Protein AF-A0A1M6SH51-F1 (afdb_monomer)

Solvent-accessible surface area (backbone atoms only — not comparable to full-atom values): 7808 Å² total; per-residue (Å²): 132,82,84,46,77,46,80,52,53,21,35,28,40,62,38,55,50,79,50,97,83,62,46,40,72,44,98,86,73,48,65,26,77,36,23,31,33,28,44,33,59,55,65,58,18,54,52,50,40,51,50,49,18,58,77,46,76,61,78,48,72,59,37,78,40,97,78,44,19,26,28,66,70,38,76,75,53,75,59,75,33,60,89,55,60,70,74,52,58,78,38,72,43,73,33,34,35,40,78,50,80,43,81,56,99,58,29,33,27,22,52,42,50,44,67,73,61,32,54,48,31,41,65,21,60,41,66,50,71,48,100,63,70,49,34,34,39,38,19,23,70,118

Radius of gyration: 15.28 Å; Cα contacts (8 Å, |Δi|>4): 293; chains: 1; bounding box: 41×25×43 Å

Structure (mmCIF, N/CA/C/O backbone):
data_AF-A0A1M6SH51-F1
#
_entry.id   AF-A0A1M6SH51-F1
#
loop_
_atom_site.group_PDB
_atom_site.id
_atom_site.type_symbol
_atom_site.label_atom_id
_atom_site.label_alt_id
_atom_site.label_comp_id
_atom_site.label_asym_id
_atom_site.label_entity_id
_atom_site.label_seq_id
_atom_site.pdbx_PDB_ins_code
_atom_site.Cartn_x
_atom_site.Cartn_y
_atom_site.Cartn_z
_atom_site.occupancy
_atom_site.B_iso_or_equiv
_atom_site.auth_seq_id
_atom_site.auth_comp_id
_atom_site.auth_asym_id
_atom_site.auth_atom_id
_atom_site.pdbx_PDB_model_num
ATOM 1 N N . MET A 1 1 ? -23.820 0.453 9.717 1.00 60.31 1 MET A N 1
ATOM 2 C CA . MET A 1 1 ? -23.635 1.404 8.597 1.00 60.31 1 MET A CA 1
ATOM 3 C C . MET A 1 1 ? -23.585 0.596 7.313 1.00 60.31 1 MET A C 1
ATOM 5 O O . MET A 1 1 ? -22.972 -0.464 7.331 1.00 60.31 1 MET A O 1
ATOM 9 N N . SER A 1 2 ? -24.253 1.031 6.244 1.00 73.56 2 SER A N 1
ATOM 10 C CA . SER A 1 2 ? -24.099 0.402 4.926 1.00 73.56 2 SER A CA 1
ATOM 11 C C . SER A 1 2 ? -22.668 0.605 4.419 1.00 73.56 2 SER A C 1
ATOM 13 O O . SER A 1 2 ? -22.085 1.669 4.643 1.00 73.56 2 SER A O 1
ATOM 15 N N . LYS A 1 3 ? -22.111 -0.405 3.744 1.00 86.25 3 LYS A N 1
ATOM 16 C CA . LYS A 1 3 ? -20.791 -0.320 3.110 1.00 86.25 3 LYS A CA 1
ATOM 17 C C . LYS A 1 3 ? -20.867 0.673 1.948 1.00 86.25 3 LYS A C 1
ATOM 19 O O . LYS A 1 3 ? -21.571 0.424 0.973 1.00 86.25 3 LYS A O 1
ATOM 24 N N . GLY A 1 4 ? -20.197 1.812 2.093 1.00 92.94 4 GLY A N 1
ATOM 25 C CA . GLY A 1 4 ? -20.059 2.844 1.065 1.00 92.94 4 GLY A CA 1
ATOM 26 C C . GLY A 1 4 ? -18.625 2.898 0.549 1.00 92.94 4 GLY A C 1
ATOM 27 O O . GLY A 1 4 ? -17.706 2.551 1.290 1.00 92.94 4 GLY A O 1
ATOM 28 N N . PHE A 1 5 ? -18.450 3.327 -0.703 1.00 96.75 5 PHE A N 1
ATOM 29 C CA . PHE A 1 5 ? -17.139 3.544 -1.316 1.00 96.75 5 PHE A CA 1
ATOM 30 C C . PHE A 1 5 ? -16.858 5.032 -1.498 1.00 96.75 5 PHE A C 1
ATOM 32 O O . PHE A 1 5 ? -17.735 5.798 -1.897 1.00 96.75 5 PHE A O 1
ATOM 39 N N . PHE A 1 6 ? -15.620 5.413 -1.211 1.00 97.56 6 PHE A N 1
ATOM 40 C CA . PHE A 1 6 ? -15.111 6.778 -1.249 1.00 97.56 6 PHE A CA 1
ATOM 41 C C . PHE A 1 6 ? -13.875 6.820 -2.139 1.00 97.56 6 PHE A C 1
ATOM 43 O O . PHE A 1 6 ? -13.162 5.826 -2.241 1.00 97.56 6 PHE A O 1
ATOM 50 N N . HIS A 1 7 ? -13.625 7.959 -2.780 1.00 97.88 7 HIS A N 1
ATOM 51 C CA . HIS A 1 7 ? -12.516 8.121 -3.718 1.00 97.88 7 HIS A CA 1
ATOM 52 C C . HIS A 1 7 ? -11.338 8.826 -3.049 1.00 97.88 7 HIS A C 1
ATOM 54 O O . HIS A 1 7 ? -11.528 9.697 -2.200 1.00 97.88 7 HIS A O 1
ATOM 60 N N . THR A 1 8 ? -10.127 8.454 -3.446 1.00 97.94 8 THR A N 1
ATOM 61 C CA . THR A 1 8 ? -8.880 9.121 -3.059 1.00 97.94 8 THR A CA 1
ATOM 62 C C . THR A 1 8 ? -7.793 8.833 -4.100 1.00 97.94 8 THR A C 1
ATOM 64 O O . THR A 1 8 ? -8.037 8.133 -5.090 1.00 97.94 8 THR A O 1
ATOM 67 N N . THR A 1 9 ? -6.599 9.369 -3.882 1.00 98.31 9 THR A N 1
ATOM 68 C CA . THR A 1 9 ? -5.383 9.025 -4.615 1.00 98.31 9 THR A CA 1
ATOM 69 C C . THR A 1 9 ? -4.396 8.319 -3.692 1.00 98.31 9 THR A C 1
ATOM 71 O O . THR A 1 9 ? -4.483 8.400 -2.465 1.00 98.31 9 THR A O 1
ATOM 74 N N . GLY A 1 10 ? -3.463 7.586 -4.291 1.00 98.31 10 GLY A N 1
ATOM 75 C CA . GLY A 1 10 ? -2.290 7.085 -3.593 1.00 98.31 10 GLY A CA 1
ATOM 76 C C . GLY A 1 10 ? -1.043 7.223 -4.453 1.00 98.31 10 GLY A C 1
ATOM 77 O O . GLY A 1 10 ? -1.085 6.947 -5.654 1.00 98.31 10 GLY A O 1
ATOM 78 N N . GLU A 1 11 ? 0.052 7.653 -3.837 1.00 98.69 11 GLU A N 1
ATOM 79 C CA . GLU A 1 11 ? 1.364 7.773 -4.466 1.00 98.69 11 GLU A CA 1
ATOM 80 C C . GLU A 1 11 ? 2.040 6.400 -4.540 1.00 98.69 11 GLU A C 1
ATOM 82 O O . GLU A 1 11 ? 2.104 5.664 -3.555 1.00 98.69 11 GLU A O 1
ATOM 87 N N . CYS A 1 12 ? 2.543 6.035 -5.713 1.00 98.69 12 CYS A N 1
ATOM 88 C CA . CYS A 1 12 ? 3.247 4.780 -5.928 1.00 98.69 12 CYS A CA 1
ATOM 89 C C . CYS A 1 12 ? 4.665 4.844 -5.349 1.00 98.69 12 CYS A C 1
ATOM 91 O O . CYS A 1 12 ? 5.520 5.537 -5.899 1.00 98.69 12 CYS A O 1
ATOM 93 N N . ILE A 1 13 ? 4.924 4.060 -4.302 1.00 98.19 13 ILE A N 1
ATOM 94 C CA . ILE A 1 13 ? 6.238 3.954 -3.658 1.00 98.19 13 ILE A CA 1
ATOM 95 C C . ILE A 1 13 ? 6.781 2.540 -3.847 1.00 98.19 13 ILE A C 1
ATOM 97 O O . ILE A 1 13 ? 6.161 1.562 -3.407 1.00 98.19 13 ILE A O 1
ATOM 101 N N . PHE A 1 14 ? 7.948 2.426 -4.474 1.00 97.88 14 PHE A N 1
ATOM 102 C CA . PHE A 1 14 ? 8.648 1.161 -4.663 1.00 97.88 14 PHE A CA 1
ATOM 103 C C . PHE A 1 14 ? 9.743 1.002 -3.613 1.00 97.88 14 PHE A C 1
ATOM 105 O O . PHE A 1 14 ? 10.356 1.967 -3.168 1.00 97.88 14 PHE A O 1
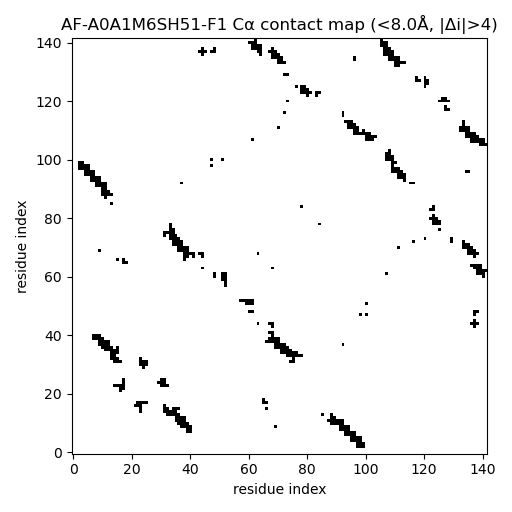ATOM 112 N N . SER A 1 15 ? 10.003 -0.241 -3.209 1.00 96.69 15 SER A N 1
ATOM 113 C CA . SER A 1 15 ? 10.980 -0.550 -2.158 1.00 96.6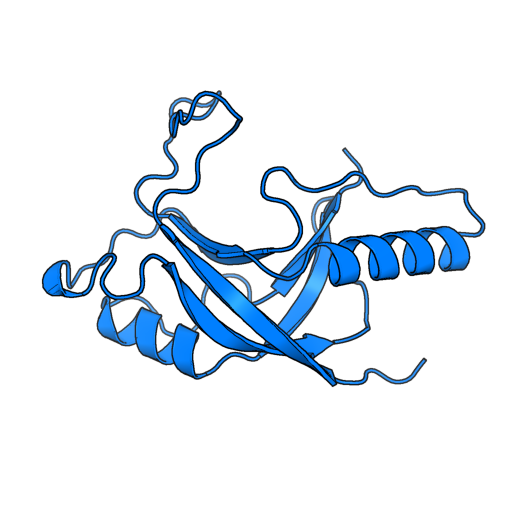9 15 SER A CA 1
ATOM 114 C C . SER A 1 15 ? 10.848 0.332 -0.906 1.00 96.69 15 SER A C 1
ATOM 116 O O . SER A 1 15 ? 11.844 0.913 -0.465 1.00 96.69 15 SER A O 1
ATOM 118 N N . PRO A 1 16 ? 9.638 0.468 -0.318 1.00 95.88 16 PRO A N 1
ATOM 119 C CA . PRO A 1 16 ? 9.401 1.434 0.743 1.00 95.88 16 PRO A CA 1
ATOM 120 C C . PRO A 1 16 ? 10.357 1.200 1.925 1.00 95.88 16 PRO A C 1
ATOM 122 O O . PRO A 1 16 ? 10.556 0.050 2.348 1.00 95.88 16 PRO A O 1
ATOM 125 N N . PRO A 1 17 ? 10.955 2.267 2.482 1.00 94.12 17 PRO A N 1
ATOM 126 C CA . PRO A 1 17 ? 11.919 2.156 3.568 1.00 94.12 17 PRO A CA 1
ATOM 127 C C . PRO A 1 17 ? 11.233 1.750 4.876 1.00 94.12 17 PRO A C 1
ATOM 129 O O . PRO A 1 17 ? 10.083 2.091 5.135 1.00 94.12 17 PRO A O 1
ATOM 132 N N . LEU A 1 18 ? 11.943 1.041 5.751 1.00 89.62 18 LEU A N 1
ATOM 133 C CA . LEU A 1 18 ? 11.411 0.522 7.020 1.00 89.62 18 LEU A CA 1
ATOM 134 C C . LEU A 1 18 ? 11.537 1.506 8.196 1.00 89.62 18 LEU A C 1
ATOM 136 O O . LEU A 1 18 ? 11.342 1.127 9.351 1.00 89.62 18 LEU A O 1
ATOM 140 N N . GLY A 1 19 ? 11.902 2.757 7.923 1.00 80.50 19 GLY A N 1
ATOM 141 C CA . GLY A 1 19 ? 12.071 3.814 8.914 1.00 80.50 19 GLY A CA 1
ATOM 142 C C . GLY A 1 19 ? 12.777 5.036 8.331 1.00 80.50 19 GLY A C 1
ATOM 143 O O . GLY A 1 19 ? 13.144 5.060 7.157 1.00 80.50 19 GLY A O 1
ATOM 144 N N . SER A 1 20 ? 13.022 6.040 9.174 1.00 72.88 20 SER A N 1
ATOM 145 C CA . SER A 1 20 ? 13.626 7.322 8.773 1.00 72.88 20 SER A CA 1
ATOM 146 C C . SER A 1 20 ? 15.046 7.209 8.207 1.00 72.88 20 SER A C 1
ATOM 148 O O . SER A 1 20 ? 15.491 8.096 7.490 1.00 72.88 20 SER A O 1
ATOM 150 N N . GLY A 1 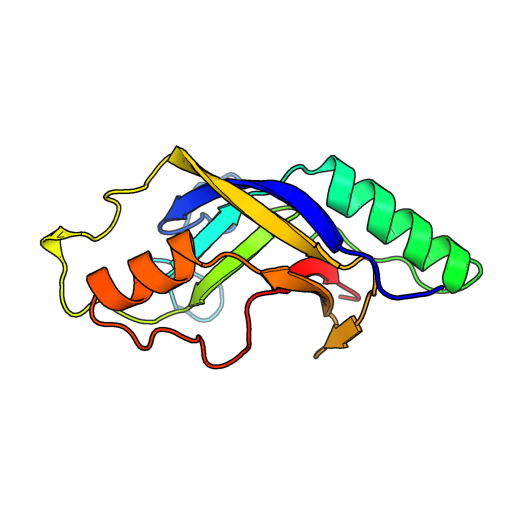21 ? 15.755 6.116 8.503 1.00 74.88 21 GLY A N 1
ATOM 151 C CA . GLY A 1 21 ? 17.102 5.852 7.993 1.00 74.88 21 GLY A CA 1
ATOM 152 C C . GLY A 1 21 ? 17.161 5.302 6.563 1.00 74.88 21 GLY A C 1
ATOM 153 O O . GLY A 1 21 ? 18.250 4.971 6.109 1.00 74.88 21 GLY A O 1
ATOM 154 N N . GLY A 1 22 ? 16.025 5.135 5.872 1.00 81.81 22 GLY A N 1
ATOM 155 C CA . GLY A 1 22 ? 15.988 4.705 4.464 1.00 81.81 22 GLY A CA 1
ATOM 156 C C . GLY A 1 22 ? 16.319 3.227 4.209 1.00 81.81 22 GLY A C 1
ATOM 157 O O . GLY A 1 22 ? 16.373 2.796 3.063 1.00 81.81 22 GLY A O 1
ATOM 158 N N . GLY A 1 23 ? 16.549 2.429 5.256 1.00 89.56 23 GLY A N 1
ATOM 159 C CA . GLY A 1 23 ? 16.900 1.016 5.116 1.00 89.56 23 GLY A CA 1
ATOM 160 C C . GLY A 1 23 ? 15.731 0.155 4.629 1.00 89.56 23 GLY A C 1
ATOM 161 O O . GLY A 1 23 ? 14.612 0.287 5.120 1.00 89.56 23 GLY A O 1
ATOM 162 N N . ILE A 1 24 ? 16.018 -0.774 3.715 1.00 91.94 24 ILE A N 1
ATOM 163 C CA . ILE A 1 24 ? 15.044 -1.745 3.180 1.00 91.94 24 ILE A CA 1
ATOM 164 C C . ILE A 1 24 ? 15.167 -3.138 3.811 1.00 91.94 24 ILE A C 1
ATOM 166 O O . ILE A 1 24 ? 14.339 -4.008 3.556 1.00 91.94 24 ILE A O 1
ATOM 170 N N . VAL A 1 25 ? 16.205 -3.374 4.623 1.00 91.44 25 VAL A N 1
ATOM 171 C CA . VAL A 1 25 ? 16.477 -4.674 5.255 1.00 91.44 25 VAL A CA 1
ATOM 172 C C . VAL A 1 25 ? 15.669 -4.812 6.540 1.00 91.44 25 VAL A C 1
ATOM 174 O O . VAL A 1 25 ? 15.776 -4.013 7.471 1.00 91.44 25 VAL A O 1
ATOM 177 N N . ARG A 1 26 ? 14.856 -5.859 6.592 1.00 86.44 26 ARG A N 1
ATOM 178 C CA . ARG A 1 26 ? 13.986 -6.217 7.707 1.00 86.44 26 ARG A CA 1
ATOM 179 C C . ARG A 1 26 ? 14.773 -6.931 8.803 1.00 86.44 26 ARG A C 1
ATOM 181 O O . ARG A 1 26 ? 15.828 -7.515 8.570 1.00 86.44 26 ARG A O 1
ATOM 188 N N . ARG A 1 27 ? 14.201 -6.965 10.012 1.00 85.00 27 ARG A N 1
ATOM 189 C CA . ARG A 1 27 ? 14.780 -7.679 11.170 1.00 85.00 27 ARG A CA 1
ATOM 190 C C . ARG A 1 27 ? 14.969 -9.182 10.932 1.00 85.00 27 ARG A C 1
ATOM 192 O O . ARG A 1 27 ? 15.813 -9.785 11.578 1.00 85.00 27 ARG A O 1
ATOM 199 N N . ASP A 1 28 ? 14.181 -9.774 10.035 1.00 86.06 28 ASP A N 1
ATOM 200 C CA . ASP A 1 28 ? 14.262 -11.185 9.644 1.00 86.06 28 ASP A CA 1
ATOM 201 C C . ASP A 1 28 ? 15.239 -11.439 8.477 1.00 86.06 28 ASP A C 1
ATOM 203 O O . ASP A 1 28 ? 15.267 -12.539 7.937 1.00 86.06 28 ASP A O 1
ATOM 207 N N . GLY A 1 29 ? 16.026 -10.435 8.068 1.00 87.12 29 GLY A N 1
ATOM 208 C CA . GLY A 1 29 ? 17.001 -10.531 6.976 1.00 87.12 29 GLY A CA 1
ATOM 209 C C . GLY A 1 29 ? 16.409 -10.408 5.568 1.00 87.12 29 GLY A C 1
ATOM 210 O O . GLY A 1 29 ? 17.167 -10.326 4.605 1.00 87.12 29 GLY A O 1
ATOM 211 N N . ARG A 1 30 ? 15.076 -10.358 5.425 1.00 91.06 30 ARG A N 1
ATOM 212 C CA . ARG A 1 30 ? 14.400 -10.096 4.140 1.00 91.06 30 ARG A CA 1
ATOM 213 C C . ARG A 1 30 ? 14.448 -8.613 3.776 1.00 91.06 30 ARG A C 1
ATOM 215 O O . ARG A 1 30 ? 14.779 -7.783 4.618 1.00 91.06 30 ARG A O 1
ATOM 222 N N . THR A 1 31 ? 14.078 -8.255 2.550 1.00 94.12 31 THR A N 1
ATOM 223 C CA . THR A 1 31 ? 14.079 -6.857 2.090 1.00 94.12 31 THR A CA 1
ATOM 224 C C . THR A 1 31 ? 12.696 -6.402 1.626 1.00 94.12 31 THR A C 1
ATOM 226 O O . THR A 1 31 ? 11.783 -7.213 1.462 1.00 94.12 31 THR A O 1
ATOM 229 N N . THR A 1 32 ? 12.530 -5.092 1.438 1.00 95.81 32 THR A N 1
ATOM 230 C CA . THR A 1 32 ? 11.387 -4.516 0.716 1.00 95.81 32 THR A CA 1
ATOM 231 C C . THR A 1 32 ? 11.659 -4.333 -0.781 1.00 95.81 32 THR A C 1
ATOM 233 O O . THR A 1 32 ? 10.828 -3.756 -1.459 1.00 95.81 32 THR A O 1
ATOM 236 N N . GLU A 1 33 ? 12.766 -4.855 -1.329 1.00 95.50 33 GLU A N 1
ATOM 237 C CA . GLU A 1 33 ? 13.195 -4.643 -2.730 1.00 95.50 33 GLU A CA 1
ATOM 238 C C . GLU A 1 33 ? 12.091 -4.924 -3.765 1.00 95.50 33 GLU A C 1
ATOM 240 O O . GLU A 1 33 ? 11.934 -4.182 -4.727 1.00 95.50 33 GLU A O 1
ATOM 245 N N . TRP A 1 34 ? 11.282 -5.962 -3.544 1.00 96.75 34 TRP A N 1
ATOM 246 C CA . TRP A 1 34 ? 10.180 -6.354 -4.434 1.00 96.75 34 TRP A CA 1
ATOM 247 C C . TRP A 1 34 ? 8.815 -5.995 -3.852 1.00 96.7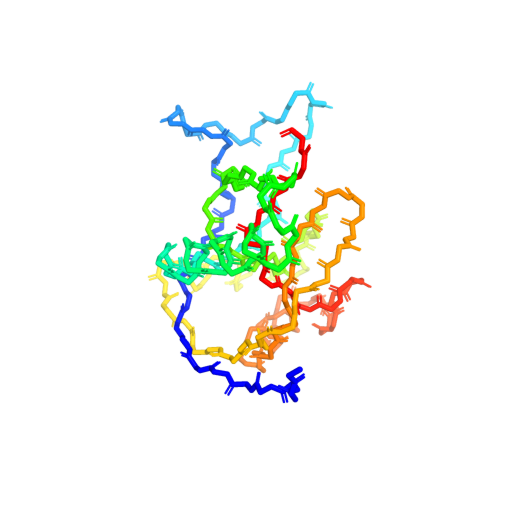5 34 TRP A C 1
ATOM 249 O O . TRP A 1 34 ? 7.861 -6.771 -3.913 1.00 96.75 34 TRP A O 1
ATOM 259 N N . TRP A 1 35 ? 8.742 -4.839 -3.194 1.00 97.75 35 TRP A N 1
ATOM 260 C CA . TRP A 1 35 ? 7.513 -4.310 -2.620 1.00 97.75 35 TRP A CA 1
ATOM 261 C C . TRP A 1 35 ? 7.106 -3.033 -3.336 1.00 97.75 35 TRP A C 1
ATOM 263 O O . TRP A 1 35 ? 7.939 -2.209 -3.714 1.00 97.75 35 TRP A O 1
ATOM 273 N N . MET A 1 36 ? 5.798 -2.868 -3.469 1.00 98.06 36 MET A N 1
ATOM 274 C CA . MET A 1 36 ? 5.179 -1.647 -3.956 1.00 98.06 36 MET A CA 1
ATOM 275 C C . MET A 1 36 ? 3.951 -1.355 -3.106 1.00 98.06 36 MET A C 1
ATOM 277 O O . MET A 1 36 ? 3.106 -2.235 -2.901 1.00 98.06 36 MET A O 1
ATOM 281 N N . ILE A 1 37 ? 3.847 -0.116 -2.635 1.00 98.50 37 ILE A N 1
ATOM 282 C CA . ILE A 1 37 ? 2.675 0.380 -1.919 1.00 98.50 37 ILE A CA 1
ATOM 283 C C . ILE A 1 37 ? 2.081 1.591 -2.638 1.00 98.50 37 ILE A C 1
ATOM 285 O O . ILE A 1 37 ? 2.781 2.301 -3.358 1.00 98.50 37 ILE A O 1
ATOM 289 N N . LEU A 1 38 ? 0.792 1.834 -2.412 1.00 98.69 38 LEU A N 1
ATOM 290 C CA . LEU A 1 38 ? 0.185 3.143 -2.626 1.00 98.69 38 LEU A CA 1
ATOM 291 C C . LEU A 1 38 ? 0.143 3.861 -1.281 1.00 98.69 38 LEU A C 1
ATOM 293 O O . LEU A 1 38 ? -0.605 3.439 -0.395 1.00 98.69 38 LEU A O 1
ATOM 297 N N . LEU A 1 39 ? 0.941 4.910 -1.117 1.00 98.38 39 LEU A N 1
ATOM 298 C CA . LEU A 1 39 ? 0.885 5.786 0.046 1.00 98.38 39 LEU A CA 1
ATOM 299 C C . LEU A 1 39 ? -0.327 6.708 -0.097 1.00 98.38 39 LEU A C 1
ATOM 301 O O . LEU A 1 39 ? -0.402 7.505 -1.026 1.00 98.38 39 LEU A O 1
ATOM 305 N N . CYS A 1 40 ? -1.306 6.545 0.784 1.00 98.12 40 CYS A N 1
ATOM 306 C CA . CYS A 1 40 ? -2.575 7.267 0.742 1.00 98.12 40 CYS A CA 1
ATOM 307 C C . CYS A 1 40 ? -2.572 8.422 1.749 1.00 98.12 40 CYS A C 1
ATOM 309 O O . CYS A 1 40 ? -1.734 8.475 2.651 1.00 98.12 40 CYS A O 1
ATOM 311 N N . ASP A 1 41 ? -3.563 9.306 1.638 1.00 96.81 41 ASP A N 1
ATOM 312 C CA . ASP A 1 41 ? -3.741 10.421 2.569 1.00 96.81 41 ASP A CA 1
ATOM 313 C C . ASP A 1 41 ? -3.786 9.940 4.038 1.00 96.81 41 ASP A C 1
ATOM 315 O O . ASP A 1 41 ? -4.585 9.077 4.434 1.00 96.81 41 ASP A O 1
ATOM 319 N N . ALA A 1 42 ? -2.902 10.506 4.863 1.00 96.31 42 ALA A N 1
ATOM 320 C CA . ALA A 1 42 ? -2.790 10.195 6.281 1.00 96.31 42 ALA A CA 1
ATOM 321 C C . ALA A 1 42 ? -4.089 10.498 7.049 1.00 96.31 42 ALA A C 1
ATOM 323 O O . ALA A 1 42 ? -4.430 9.768 7.989 1.00 96.31 42 ALA A O 1
ATOM 324 N N . GLU A 1 43 ? -4.856 11.505 6.621 1.00 97.31 43 GLU A N 1
ATOM 325 C CA . GLU A 1 43 ? -6.111 11.903 7.260 1.00 97.31 43 GLU A CA 1
ATOM 326 C C . GLU A 1 43 ? -7.191 10.823 7.144 1.00 97.31 43 GLU A C 1
ATOM 328 O O . GLU A 1 43 ? -7.982 10.644 8.072 1.00 97.31 43 GLU A O 1
ATOM 333 N N . ILE A 1 44 ? -7.182 10.013 6.076 1.00 97.25 44 ILE A N 1
ATOM 334 C CA . ILE A 1 44 ? -8.093 8.863 5.945 1.00 97.25 44 ILE A CA 1
ATOM 335 C C . ILE A 1 44 ? -7.834 7.864 7.075 1.00 97.25 44 ILE A C 1
ATOM 337 O O . ILE A 1 44 ? -8.762 7.428 7.761 1.00 97.25 44 ILE A O 1
ATOM 341 N N . GLY A 1 45 ? -6.565 7.523 7.311 1.00 96.88 45 GLY A N 1
ATOM 342 C CA . GLY A 1 45 ? -6.184 6.627 8.401 1.00 96.88 45 GLY A CA 1
ATOM 343 C C . GLY A 1 45 ? -6.501 7.223 9.767 1.00 96.88 45 GLY A C 1
ATOM 344 O O . GLY A 1 45 ? -7.058 6.529 10.615 1.00 96.88 45 GLY A O 1
ATOM 345 N N . SER A 1 46 ? -6.201 8.508 9.976 1.00 97.31 46 SER A N 1
ATOM 346 C CA . SER A 1 46 ? -6.522 9.234 11.212 1.00 97.31 46 SER A CA 1
ATOM 347 C C . SER A 1 46 ? -8.021 9.172 11.530 1.00 97.31 46 SER A C 1
ATOM 349 O O . SER A 1 46 ? -8.421 8.703 12.602 1.00 97.31 46 SER A O 1
ATOM 351 N N . TYR A 1 47 ? -8.857 9.535 10.554 1.00 96.88 47 TYR A N 1
ATOM 352 C CA . TYR A 1 47 ? -10.311 9.502 10.657 1.00 96.88 47 TYR A CA 1
ATOM 353 C C . TYR A 1 47 ? -10.838 8.094 10.952 1.00 96.88 47 TYR A C 1
ATOM 355 O O . TYR A 1 47 ? -11.599 7.899 11.904 1.00 96.88 47 TYR A O 1
ATOM 363 N N . MET A 1 48 ? -10.399 7.087 10.193 1.00 96.56 48 MET A N 1
ATOM 364 C CA . MET A 1 48 ? -10.871 5.710 10.360 1.00 96.56 48 MET A CA 1
ATOM 365 C C . MET A 1 48 ? -10.434 5.099 11.698 1.00 96.56 48 MET A C 1
ATOM 367 O O . MET A 1 48 ? -11.215 4.392 12.339 1.00 96.56 48 MET A O 1
ATOM 371 N N . ARG A 1 49 ? -9.218 5.398 12.177 1.00 96.62 49 ARG A N 1
ATOM 372 C CA . ARG A 1 49 ? -8.762 4.968 13.511 1.00 96.62 49 ARG A CA 1
ATOM 373 C C . ARG A 1 49 ? -9.610 5.588 14.621 1.00 96.62 49 ARG A C 1
ATOM 375 O O . ARG A 1 49 ? -9.953 4.896 15.580 1.00 96.62 49 ARG A O 1
ATOM 382 N N . GLU A 1 50 ? -9.993 6.855 14.488 1.00 96.00 50 GLU A N 1
ATOM 383 C CA . GLU A 1 50 ? -10.892 7.513 15.440 1.00 96.00 50 GLU A CA 1
ATOM 384 C C . GLU A 1 50 ? -12.313 6.932 15.382 1.00 96.00 50 GLU A C 1
ATOM 386 O O . GLU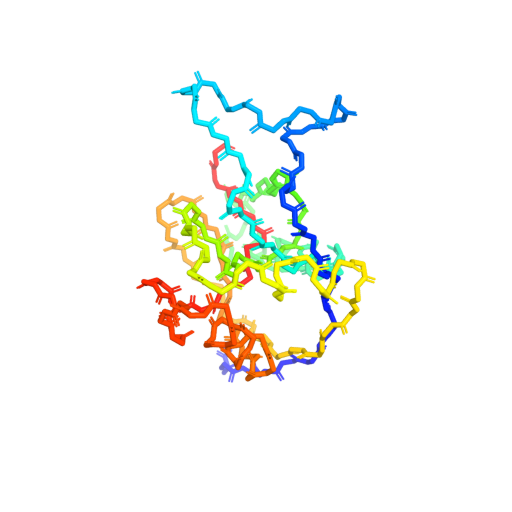 A 1 50 ? -12.918 6.684 16.429 1.00 96.00 50 GLU A O 1
ATOM 391 N N . MET A 1 51 ? -12.836 6.635 14.187 1.00 94.31 51 MET A N 1
ATOM 392 C CA . MET A 1 51 ? -14.106 5.918 14.036 1.00 94.31 51 MET A CA 1
ATOM 393 C C . MET A 1 51 ? -14.070 4.555 14.728 1.00 94.31 51 MET A C 1
ATOM 395 O O . MET A 1 51 ? -14.993 4.225 15.474 1.00 94.31 51 MET A O 1
ATOM 399 N N . TYR A 1 52 ? -12.998 3.785 14.533 1.00 94.75 52 TYR A N 1
ATOM 400 C CA . TYR A 1 52 ? -12.810 2.492 15.185 1.00 94.75 52 TYR A CA 1
ATOM 401 C C . TYR A 1 52 ? -12.754 2.624 16.711 1.00 94.75 52 TYR A C 1
ATOM 403 O O . TYR A 1 52 ? -13.431 1.886 17.430 1.00 94.75 52 TYR A O 1
ATOM 411 N N . ARG A 1 53 ? -12.002 3.606 17.227 1.00 95.44 53 ARG A N 1
ATOM 412 C CA . ARG A 1 53 ? -11.940 3.891 18.667 1.00 95.44 53 ARG A CA 1
ATOM 413 C C . ARG A 1 53 ? -13.329 4.196 19.224 1.00 95.44 53 ARG A C 1
ATOM 415 O O . ARG A 1 53 ? -13.691 3.685 20.278 1.00 95.44 53 ARG A O 1
ATOM 422 N N . ARG A 1 54 ? -14.134 4.999 18.522 1.00 94.19 54 ARG A N 1
ATOM 423 C CA . ARG A 1 54 ? -15.510 5.322 18.941 1.00 94.19 54 ARG A CA 1
ATOM 424 C C . ARG A 1 54 ? -16.429 4.106 18.889 1.00 94.19 54 ARG A C 1
ATOM 426 O O . ARG A 1 54 ? -17.179 3.888 19.835 1.00 94.19 54 ARG A O 1
ATOM 433 N N . ALA A 1 55 ? -16.342 3.308 17.827 1.00 92.12 55 ALA A N 1
ATOM 434 C CA . ALA A 1 55 ? -17.130 2.088 17.660 1.00 92.12 55 ALA A CA 1
ATOM 435 C C . ALA A 1 55 ? -16.813 1.026 18.727 1.00 92.12 55 ALA A C 1
ATOM 437 O O . ALA A 1 55 ? -17.679 0.238 19.087 1.00 92.12 55 ALA A O 1
ATOM 438 N N . THR A 1 56 ? -15.593 1.033 19.265 1.00 92.25 56 THR A N 1
ATOM 439 C CA . THR A 1 56 ? -15.161 0.147 20.358 1.00 92.25 56 THR A CA 1
ATOM 440 C C . THR A 1 56 ? -15.269 0.799 21.742 1.00 92.25 56 THR A C 1
ATOM 442 O O . THR A 1 56 ? -14.661 0.322 22.698 1.00 92.25 56 THR A O 1
ATOM 445 N N . HIS A 1 57 ? -16.015 1.904 21.869 1.00 92.38 57 HIS A N 1
ATOM 446 C CA . HIS A 1 57 ? -16.186 2.664 23.116 1.00 92.38 57 HIS A CA 1
ATOM 447 C C . HIS A 1 57 ? -14.864 3.072 23.797 1.00 92.38 57 HIS A C 1
ATOM 449 O O . HIS A 1 57 ? -14.801 3.256 25.009 1.00 92.38 57 HIS A O 1
ATOM 455 N N . GLY A 1 58 ? -13.794 3.227 23.017 1.00 87.50 58 GLY A N 1
ATOM 456 C CA . GLY A 1 58 ? -12.467 3.605 23.492 1.00 87.50 58 GLY A CA 1
ATOM 457 C C . GLY A 1 58 ? -11.641 2.471 24.097 1.00 87.50 58 GLY A C 1
ATOM 458 O O . GLY A 1 58 ? -10.517 2.734 24.514 1.00 87.50 58 GLY A O 1
ATOM 459 N N . VAL A 1 59 ? -12.149 1.234 24.118 1.00 88.69 59 VAL A N 1
ATOM 460 C CA . VAL A 1 59 ? -11.434 0.071 24.674 1.00 88.69 59 VAL A CA 1
ATOM 461 C C . VAL A 1 59 ? -10.260 -0.340 23.786 1.00 88.69 59 VAL A C 1
ATOM 463 O O . VAL A 1 59 ? -9.222 -0.769 24.286 1.00 88.69 59 VAL A O 1
ATOM 466 N N . HIS A 1 60 ? -10.394 -0.170 22.469 1.00 86.31 60 HIS A N 1
ATOM 467 C CA . HIS A 1 60 ? -9.340 -0.491 21.517 1.00 86.31 60 HIS A CA 1
ATOM 468 C C . HIS A 1 60 ? -8.864 0.763 20.785 1.00 86.31 60 HIS A C 1
ATOM 470 O O . HIS A 1 60 ? -9.649 1.518 20.209 1.00 86.31 60 HIS A O 1
ATOM 476 N N . LYS A 1 61 ? -7.544 0.961 20.780 1.00 91.75 61 LYS A N 1
ATOM 477 C CA . LYS A 1 61 ? -6.866 1.998 20.005 1.00 91.75 61 LYS A CA 1
ATOM 478 C C . LYS A 1 61 ? -5.962 1.324 18.983 1.00 91.75 61 LYS A C 1
ATOM 480 O O . LYS A 1 61 ? -5.193 0.436 19.331 1.00 91.75 61 LYS A O 1
ATOM 485 N N . LEU A 1 62 ? -6.072 1.758 17.734 1.00 96.19 62 LEU A N 1
ATOM 486 C CA . LEU A 1 62 ? -5.186 1.317 16.666 1.00 96.19 62 LEU A CA 1
ATOM 487 C C . LEU A 1 62 ? -3.937 2.196 16.635 1.00 96.19 62 LEU A C 1
ATOM 489 O O . LEU A 1 62 ? -4.036 3.424 16.710 1.00 96.19 62 LEU A O 1
ATOM 493 N N . ASN A 1 63 ? -2.784 1.560 16.479 1.00 96.12 63 ASN A N 1
ATOM 494 C CA . ASN A 1 63 ? -1.521 2.221 16.196 1.00 96.12 63 ASN A CA 1
ATOM 495 C C . ASN A 1 63 ? -1.403 2.525 14.705 1.00 96.12 63 ASN A C 1
ATOM 497 O O . ASN A 1 63 ? -1.958 1.812 13.863 1.00 96.12 63 ASN A O 1
ATOM 501 N N . GLU A 1 64 ? -0.682 3.594 14.381 1.00 95.19 64 GLU A N 1
ATOM 502 C CA . GLU A 1 64 ? -0.379 3.946 13.000 1.00 95.19 64 GLU A CA 1
ATOM 503 C C . GLU A 1 64 ? 0.516 2.866 12.364 1.00 95.19 64 GLU A C 1
ATOM 505 O O . GLU A 1 64 ? 1.436 2.363 13.019 1.00 95.19 64 GLU A O 1
ATOM 510 N N . PRO A 1 65 ? 0.229 2.422 11.128 1.00 94.06 65 PRO A N 1
ATOM 511 C CA . PRO A 1 65 ? 1.099 1.483 10.427 1.00 94.06 65 PRO A CA 1
ATOM 512 C C . PRO A 1 65 ? 2.447 2.123 10.059 1.00 94.06 65 PRO A C 1
ATOM 514 O O . PRO A 1 65 ? 2.557 3.335 9.916 1.00 94.06 65 PRO A O 1
ATOM 517 N N . LEU A 1 66 ? 3.463 1.281 9.840 1.00 92.75 66 LEU A N 1
ATOM 518 C CA . LEU A 1 66 ? 4.850 1.699 9.589 1.00 92.75 66 LEU A CA 1
ATOM 519 C C . LEU A 1 66 ? 5.003 2.740 8.468 1.00 92.75 66 LEU A C 1
ATOM 521 O O . LEU A 1 66 ? 5.777 3.679 8.612 1.00 92.75 66 LEU A O 1
ATOM 525 N N . TRP A 1 67 ? 4.279 2.560 7.364 1.00 94.06 67 TRP A N 1
ATOM 526 C CA . TRP A 1 67 ? 4.334 3.444 6.196 1.00 94.06 67 TRP A CA 1
ATOM 527 C C . TRP A 1 67 ? 3.211 4.483 6.175 1.00 94.06 67 TRP A C 1
ATOM 529 O O . TRP A 1 67 ? 2.956 5.071 5.135 1.00 94.06 67 TRP A O 1
ATOM 539 N N . GLY A 1 68 ? 2.498 4.685 7.285 1.00 95.56 68 GLY A N 1
ATOM 540 C CA . GLY A 1 68 ? 1.257 5.458 7.275 1.00 95.56 68 GLY A CA 1
ATOM 541 C C . GLY A 1 68 ? 0.138 4.740 6.512 1.00 95.56 68 GLY A C 1
ATOM 542 O O . GLY A 1 68 ? 0.225 3.543 6.221 1.00 95.56 68 GLY A O 1
ATOM 543 N N . THR A 1 69 ? -0.960 5.439 6.241 1.00 97.44 69 THR A N 1
ATOM 544 C CA . THR A 1 69 ? -2.115 4.877 5.525 1.00 97.44 69 THR A CA 1
ATOM 545 C C . THR A 1 69 ? -1.697 4.410 4.133 1.00 97.44 69 THR A C 1
ATOM 547 O O . THR A 1 69 ? -1.268 5.221 3.320 1.00 97.44 69 THR A O 1
ATOM 550 N N . HIS A 1 70 ? -1.806 3.115 3.833 1.00 98.19 70 HIS A N 1
ATOM 551 C CA . HIS A 1 70 ? -1.295 2.594 2.562 1.00 98.19 70 HIS A CA 1
ATOM 552 C C . HIS A 1 70 ? -2.040 1.360 2.062 1.00 98.19 70 HIS A C 1
ATOM 554 O O . HIS A 1 70 ? -2.648 0.625 2.839 1.00 98.19 70 HIS A O 1
ATOM 560 N N . VAL A 1 71 ? -1.919 1.094 0.763 1.00 98.44 71 VAL A N 1
ATOM 561 C CA . VAL A 1 71 ? -2.332 -0.158 0.117 1.00 98.44 71 VAL A CA 1
ATOM 562 C C . VAL A 1 71 ? -1.086 -0.933 -0.271 1.00 98.44 71 VAL A C 1
ATOM 564 O O . VAL A 1 71 ? -0.237 -0.404 -0.979 1.00 98.44 71 VAL A O 1
ATOM 567 N N . SER A 1 72 ? -0.964 -2.185 0.163 1.00 97.69 72 SER A N 1
ATOM 568 C CA . SER A 1 72 ? 0.084 -3.067 -0.361 1.00 97.69 72 SER A CA 1
ATOM 569 C C . SER A 1 72 ? -0.341 -3.612 -1.722 1.00 97.69 72 SER A C 1
ATOM 571 O O . SER A 1 72 ? -1.338 -4.324 -1.805 1.00 97.69 72 SER A O 1
ATOM 573 N N . VAL A 1 73 ? 0.407 -3.280 -2.775 1.00 98.25 73 VAL A N 1
ATOM 574 C CA . VAL A 1 73 ? 0.114 -3.706 -4.154 1.00 98.25 73 VAL A CA 1
ATOM 575 C C . VAL A 1 73 ? 0.919 -4.941 -4.517 1.00 98.25 73 VAL A C 1
ATOM 577 O O . VAL A 1 73 ? 0.366 -5.878 -5.077 1.00 98.25 73 VAL A O 1
ATOM 580 N N . ILE A 1 74 ? 2.218 -4.938 -4.213 1.00 98.12 74 ILE A N 1
ATOM 581 C CA . ILE A 1 74 ? 3.166 -6.021 -4.503 1.00 98.12 74 ILE A CA 1
ATOM 582 C C . ILE A 1 74 ? 3.914 -6.313 -3.212 1.00 98.12 74 ILE A C 1
ATOM 584 O O . ILE A 1 74 ? 4.363 -5.381 -2.536 1.00 98.12 74 ILE A O 1
ATOM 588 N N . ARG A 1 75 ? 4.025 -7.590 -2.846 1.00 95.50 75 ARG A N 1
ATOM 589 C CA . ARG A 1 75 ? 4.648 -8.003 -1.585 1.00 95.50 75 ARG A CA 1
ATOM 590 C C . ARG A 1 75 ? 5.591 -9.174 -1.800 1.00 95.50 75 ARG A C 1
ATOM 592 O O . ARG A 1 75 ? 5.160 -10.318 -1.737 1.00 95.50 75 ARG A O 1
ATOM 599 N N . ASP A 1 76 ? 6.878 -8.870 -1.947 1.00 95.31 76 ASP A N 1
ATOM 600 C CA . ASP A 1 76 ? 7.930 -9.884 -2.120 1.00 95.31 76 ASP A CA 1
ATOM 601 C C . ASP A 1 76 ? 7.729 -10.731 -3.396 1.00 95.31 76 ASP A C 1
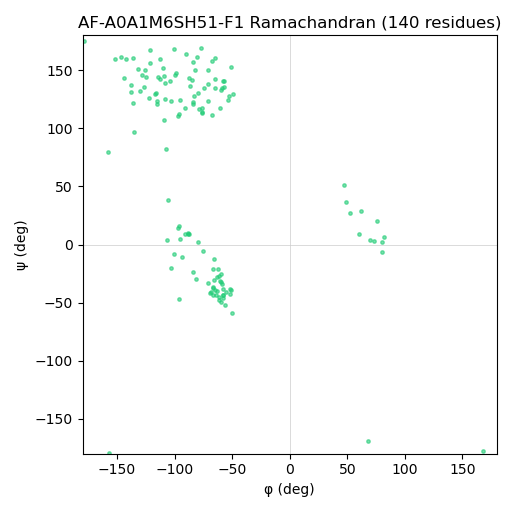ATOM 603 O O . ASP A 1 76 ? 8.112 -11.896 -3.467 1.00 95.31 76 ASP A O 1
ATOM 607 N N . GLU A 1 77 ? 7.106 -10.136 -4.418 1.00 96.94 77 GLU A N 1
ATOM 608 C CA . GLU A 1 77 ? 6.855 -10.758 -5.718 1.00 96.94 77 GLU A CA 1
ATOM 609 C C . GLU A 1 77 ? 7.759 -10.089 -6.756 1.00 96.94 77 GLU A C 1
ATOM 611 O O . GLU A 1 77 ? 7.542 -8.939 -7.143 1.00 96.94 77 GLU A O 1
ATOM 616 N N . ARG A 1 78 ? 8.795 -10.795 -7.212 1.00 97.00 78 ARG A N 1
ATOM 617 C CA . ARG A 1 78 ? 9.707 -10.260 -8.226 1.00 97.00 78 ARG A CA 1
ATOM 618 C C . ARG A 1 78 ? 9.010 -10.195 -9.599 1.00 97.00 78 ARG A C 1
ATOM 620 O O . ARG A 1 78 ? 8.595 -11.246 -10.089 1.00 97.00 78 ARG A O 1
ATOM 627 N N . PRO A 1 79 ? 8.941 -9.021 -10.259 1.00 97.44 79 PRO A N 1
ATOM 628 C CA . PRO A 1 79 ? 8.429 -8.901 -11.624 1.00 97.44 79 PRO A CA 1
ATOM 629 C C . PRO A 1 79 ? 9.200 -9.779 -12.611 1.00 97.44 79 PRO A C 1
ATOM 631 O O . PRO A 1 79 ? 10.432 -9.841 -12.562 1.00 97.44 79 PRO A O 1
ATOM 634 N N . SER A 1 80 ? 8.500 -10.403 -13.560 1.00 98.06 80 SER A N 1
ATOM 635 C CA . SER A 1 80 ? 9.156 -11.068 -14.694 1.00 98.06 80 SER A CA 1
ATOM 636 C C . SER A 1 80 ? 9.478 -10.085 -15.822 1.00 98.06 80 SER A C 1
ATOM 638 O O . SER A 1 80 ? 10.398 -10.325 -16.601 1.00 98.06 80 SER A O 1
ATOM 640 N N . VAL A 1 81 ? 8.748 -8.967 -15.898 1.00 98.06 81 VAL A N 1
ATOM 641 C CA . VAL A 1 81 ? 8.935 -7.912 -16.901 1.00 98.06 81 VAL A CA 1
ATOM 642 C C . VAL A 1 81 ? 9.570 -6.685 -16.242 1.00 98.06 81 VAL A C 1
ATOM 644 O O . VAL A 1 81 ? 8.905 -5.728 -15.849 1.00 98.06 81 VAL A O 1
ATOM 647 N N . MET A 1 82 ? 10.895 -6.734 -16.091 1.00 97.38 82 MET A N 1
ATOM 648 C CA . MET A 1 82 ? 11.667 -5.723 -15.355 1.00 97.38 82 MET A CA 1
ATOM 649 C C . MET A 1 82 ? 11.690 -4.336 -16.012 1.00 97.38 82 MET A C 1
ATOM 651 O O . MET A 1 82 ? 11.928 -3.358 -15.313 1.00 97.38 82 MET A O 1
ATOM 655 N N . GLU A 1 83 ? 11.426 -4.226 -17.317 1.00 97.81 83 GLU A N 1
ATOM 656 C CA . GLU A 1 83 ? 11.391 -2.935 -18.030 1.00 97.81 83 GLU A CA 1
ATOM 657 C C . GLU A 1 83 ? 10.326 -1.967 -17.495 1.00 97.81 83 GLU A C 1
ATOM 659 O O . GLU A 1 83 ? 10.504 -0.754 -17.580 1.00 97.81 83 GLU A O 1
ATOM 664 N N . TYR A 1 84 ? 9.243 -2.489 -16.907 1.00 97.75 84 TYR A N 1
ATOM 665 C CA . TYR A 1 84 ? 8.195 -1.666 -16.307 1.00 97.75 84 TYR A CA 1
ATOM 666 C C . TYR A 1 84 ? 8.408 -1.426 -14.815 1.00 97.75 84 TYR A C 1
ATOM 668 O O . TYR A 1 84 ? 7.703 -0.590 -14.253 1.00 97.75 84 TYR A O 1
ATOM 676 N N . TRP A 1 85 ? 9.347 -2.115 -14.157 1.00 98.12 85 TRP A N 1
ATOM 677 C CA . TRP A 1 85 ? 9.581 -1.943 -12.723 1.00 98.12 85 TRP A CA 1
ATOM 678 C C . TRP A 1 85 ? 9.938 -0.486 -12.402 1.00 98.12 85 TRP A C 1
ATOM 680 O O . TRP A 1 85 ? 10.722 0.139 -13.109 1.00 98.12 85 TRP A O 1
ATOM 690 N N . MET A 1 86 ? 9.326 0.069 -11.351 1.00 97.62 86 MET A N 1
ATOM 691 C CA . MET A 1 86 ? 9.447 1.481 -10.945 1.00 97.62 86 MET A CA 1
ATOM 692 C C . MET A 1 86 ? 8.992 2.524 -11.984 1.00 97.62 86 MET A C 1
ATOM 694 O O . MET A 1 86 ? 9.145 3.720 -11.753 1.00 97.62 86 MET A O 1
ATOM 698 N N . SER A 1 87 ? 8.351 2.134 -13.093 1.00 98.31 87 SER A N 1
ATOM 699 C CA . SER A 1 87 ? 7.862 3.096 -14.102 1.00 98.31 87 SER A CA 1
ATOM 700 C C . SER A 1 87 ? 6.737 4.019 -13.599 1.00 98.31 87 SER A C 1
ATOM 702 O O . SER A 1 87 ? 6.405 5.019 -14.252 1.00 98.31 87 SER A O 1
ATOM 704 N N . LEU A 1 88 ? 6.154 3.700 -12.438 1.00 98.44 88 LEU A N 1
ATOM 705 C CA . LEU A 1 88 ? 5.165 4.515 -11.735 1.00 98.44 88 LEU A CA 1
ATOM 706 C C . LEU A 1 88 ? 5.700 5.215 -10.475 1.00 98.44 88 LEU A C 1
ATOM 708 O O . LEU A 1 88 ? 4.900 5.853 -9.808 1.00 98.44 88 LEU A O 1
ATOM 712 N N . GLU A 1 89 ? 6.991 5.127 -10.139 1.00 98.44 89 GLU A N 1
ATOM 713 C CA . GLU A 1 89 ? 7.550 5.758 -8.925 1.00 98.44 89 GLU A CA 1
ATOM 714 C C . GLU A 1 89 ? 7.140 7.238 -8.803 1.00 98.44 89 GLU A C 1
ATOM 716 O O . GLU A 1 89 ? 7.254 8.004 -9.766 1.00 98.44 89 GLU A O 1
ATOM 721 N N . GLY A 1 90 ? 6.621 7.618 -7.631 1.00 98.38 90 GLY A N 1
ATOM 722 C CA . GLY A 1 90 ? 6.167 8.976 -7.316 1.00 98.38 90 GLY A CA 1
ATOM 723 C C . GLY A 1 90 ? 4.896 9.429 -8.047 1.00 98.38 90 GLY A C 1
ATOM 724 O O . GLY A 1 90 ? 4.491 10.584 -7.924 1.00 98.38 90 GLY A O 1
ATOM 725 N N . LYS A 1 91 ? 4.253 8.564 -8.845 1.00 98.56 91 LYS A N 1
ATOM 726 C CA . LYS A 1 91 ? 2.997 8.897 -9.535 1.00 98.56 91 LYS A CA 1
ATOM 727 C C . LYS A 1 91 ? 1.792 8.592 -8.660 1.00 98.56 91 LYS A C 1
ATOM 729 O O . LYS A 1 91 ? 1.737 7.563 -7.988 1.00 98.56 91 LYS A O 1
ATOM 734 N N . GLU A 1 92 ? 0.780 9.443 -8.757 1.00 98.38 92 GLU A N 1
ATOM 735 C CA . GLU A 1 92 ? -0.512 9.216 -8.119 1.00 98.38 92 GLU A CA 1
ATOM 736 C C . GLU A 1 92 ? -1.432 8.341 -8.975 1.00 98.38 92 GLU A C 1
ATOM 738 O O . GLU A 1 92 ? -1.508 8.482 -10.199 1.00 98.38 92 GLU A O 1
ATOM 743 N N . VAL A 1 93 ? -2.185 7.464 -8.312 1.00 98.25 93 VAL A N 1
ATOM 744 C CA . VAL A 1 93 ? -3.234 6.644 -8.926 1.00 98.25 93 VAL A CA 1
ATOM 745 C C . VAL A 1 93 ? -4.539 6.836 -8.162 1.00 98.25 93 VAL A C 1
ATOM 747 O O . VAL A 1 93 ? -4.558 6.827 -6.933 1.00 98.25 93 VAL A O 1
ATOM 750 N N . SER A 1 94 ? -5.645 7.012 -8.890 1.00 98.31 94 SER A N 1
ATOM 751 C CA 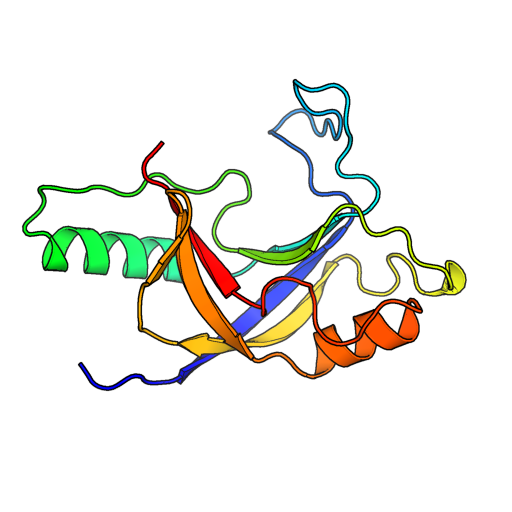. SER A 1 94 ? -6.985 7.088 -8.299 1.00 98.31 94 SER A CA 1
ATOM 752 C C . SER A 1 94 ? -7.470 5.714 -7.850 1.00 98.31 94 SER A C 1
ATOM 754 O O . SER A 1 94 ? -7.378 4.742 -8.598 1.00 98.31 94 SER A O 1
ATOM 756 N N . LEU A 1 95 ? -8.040 5.647 -6.650 1.00 98.56 95 LEU A N 1
ATOM 757 C CA . LEU A 1 95 ? -8.592 4.425 -6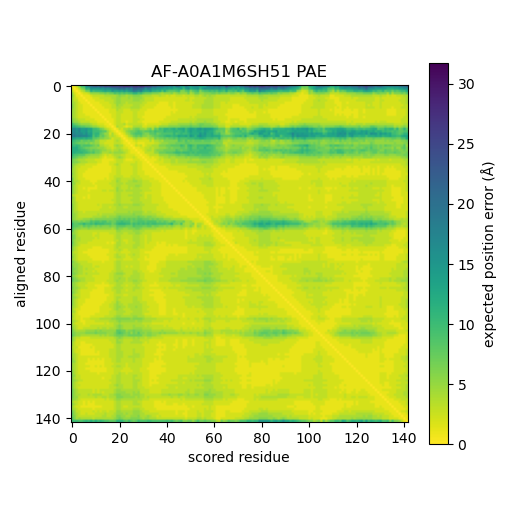.075 1.00 98.56 95 LEU A CA 1
ATOM 758 C C . LEU A 1 95 ? -9.875 4.713 -5.295 1.00 98.56 95 LEU A C 1
ATOM 760 O O . LEU A 1 95 ? -10.141 5.841 -4.877 1.00 98.56 95 LEU A O 1
ATOM 764 N N . SER A 1 96 ? -10.673 3.668 -5.090 1.00 98.56 96 SER A N 1
ATOM 765 C CA . SER A 1 96 ? -11.833 3.707 -4.201 1.00 98.56 96 SER A CA 1
ATOM 766 C C . SER A 1 96 ? -11.613 2.810 -2.994 1.00 98.56 96 SER A C 1
ATOM 768 O O . SER A 1 96 ? -11.068 1.719 -3.134 1.00 98.56 96 SER A O 1
ATOM 770 N N . TYR A 1 97 ? -12.076 3.225 -1.821 1.00 98.31 97 TYR A N 1
ATOM 771 C CA . TYR A 1 97 ? -11.975 2.450 -0.587 1.00 98.31 97 TYR A CA 1
ATOM 772 C C . TYR A 1 97 ? -13.312 2.395 0.147 1.00 98.31 97 TYR A C 1
ATOM 774 O O . TYR A 1 97 ? -14.133 3.308 0.037 1.00 98.31 97 TYR A O 1
ATOM 782 N N . SER A 1 98 ? -13.547 1.316 0.891 1.00 97.69 98 SER A N 1
ATOM 783 C CA . SER A 1 98 ? -14.762 1.176 1.694 1.00 97.69 98 SER A CA 1
ATOM 784 C C . SER A 1 98 ? -14.642 1.863 3.060 1.00 97.69 98 SER A C 1
ATOM 786 O O . SER A 1 98 ? -13.549 2.014 3.596 1.00 97.69 98 SER A O 1
ATOM 788 N N . ASN A 1 99 ? -15.765 2.219 3.683 1.00 95.25 99 ASN A N 1
ATOM 789 C CA . ASN A 1 99 ? -15.803 2.638 5.095 1.00 95.25 99 ASN A CA 1
ATOM 790 C C . ASN A 1 99 ? -15.958 1.477 6.093 1.00 95.25 99 ASN A C 1
ATOM 792 O O . ASN A 1 99 ? -16.243 1.710 7.270 1.00 95.25 99 ASN A O 1
ATOM 796 N N . HIS A 1 100 ? -15.852 0.229 5.637 1.00 95.56 100 HIS A N 1
ATOM 797 C CA . HIS A 1 100 ? -16.013 -0.934 6.498 1.00 95.56 100 HIS A CA 1
ATOM 798 C C . HIS A 1 100 ? -14.648 -1.426 6.971 1.00 95.56 100 HIS A C 1
ATOM 800 O O . HIS A 1 100 ? -13.853 -1.903 6.166 1.00 95.56 100 HIS A O 1
ATOM 806 N N . ILE A 1 101 ? -14.390 -1.285 8.273 1.00 95.69 101 ILE A N 1
ATOM 807 C CA . ILE A 1 101 ? -13.134 -1.707 8.894 1.00 95.69 101 ILE A CA 1
ATOM 808 C C . ILE A 1 101 ? -13.211 -3.194 9.223 1.00 95.69 101 ILE A C 1
ATOM 810 O O . ILE A 1 101 ? -14.052 -3.619 10.014 1.00 95.69 101 ILE A O 1
ATOM 814 N N . GLU A 1 102 ? -12.285 -3.955 8.658 1.00 95.31 102 GLU A N 1
ATOM 815 C CA . GLU A 1 102 ? -12.087 -5.374 8.918 1.00 95.31 102 GLU A CA 1
ATOM 816 C C . GLU A 1 102 ? -10.794 -5.575 9.713 1.00 95.31 102 GLU A C 1
ATOM 818 O O . GLU A 1 102 ? -9.808 -4.856 9.531 1.00 95.31 102 GLU A O 1
ATOM 823 N N . LEU A 1 103 ? -10.795 -6.556 10.618 1.00 94.50 103 LEU A N 1
ATOM 824 C CA . LEU A 1 103 ? -9.600 -6.957 11.355 1.00 94.50 103 LEU A CA 1
ATOM 825 C C . LEU A 1 103 ? -9.049 -8.249 10.766 1.00 94.50 103 LEU A C 1
ATOM 827 O O . LEU A 1 103 ? -9.732 -9.270 10.751 1.00 94.50 103 LEU A O 1
ATOM 831 N N . HIS A 1 104 ? -7.787 -8.224 10.352 1.00 90.88 104 HIS A N 1
ATOM 832 C CA . HIS A 1 104 ? -7.099 -9.390 9.820 1.00 90.88 104 HIS A CA 1
ATOM 833 C C . HIS A 1 104 ? -5.686 -9.485 10.396 1.00 90.88 104 HIS A C 1
ATOM 835 O O . HIS A 1 104 ? -4.889 -8.558 10.273 1.00 90.88 104 HIS A O 1
ATOM 841 N N . ALA A 1 105 ? -5.376 -10.599 11.068 1.00 89.44 105 ALA A N 1
ATOM 842 C CA . ALA A 1 105 ? -4.062 -10.865 11.669 1.00 89.44 105 ALA A CA 1
ATOM 843 C C . ALA A 1 105 ? -3.497 -9.704 12.530 1.00 89.44 105 ALA A C 1
ATOM 845 O O . ALA A 1 105 ? -2.292 -9.436 12.534 1.00 89.44 105 ALA A O 1
ATOM 846 N N . GLY A 1 106 ? -4.371 -8.995 13.255 1.00 92.19 106 GLY A N 1
ATOM 847 C CA . GLY A 1 106 ? -4.006 -7.849 14.099 1.00 92.19 106 GLY A CA 1
ATOM 848 C C . GLY A 1 106 ? -3.861 -6.511 13.361 1.00 92.19 106 GLY A C 1
ATOM 849 O O . GLY A 1 106 ? -3.465 -5.527 13.983 1.00 92.19 106 GLY A O 1
ATOM 850 N N . TYR A 1 107 ? -4.187 -6.451 12.070 1.00 95.19 107 TYR A N 1
ATOM 851 C CA . TYR A 1 107 ? -4.260 -5.224 11.276 1.00 95.19 107 TYR A CA 1
ATOM 852 C C . TYR A 1 107 ? -5.713 -4.823 11.049 1.00 95.19 107 TYR A C 1
ATOM 854 O O . TYR A 1 107 ? -6.563 -5.677 10.813 1.00 95.19 107 TYR A O 1
ATOM 862 N N . ALA A 1 108 ? -5.981 -3.523 11.113 1.00 96.81 108 ALA A N 1
ATOM 863 C CA . ALA A 1 108 ? -7.244 -2.932 10.705 1.00 96.81 108 ALA A CA 1
ATOM 864 C C . ALA A 1 108 ? -7.112 -2.431 9.270 1.00 96.81 108 ALA A C 1
ATOM 866 O O . ALA A 1 108 ? -6.213 -1.638 8.959 1.00 96.81 108 ALA A O 1
ATOM 867 N N . VAL A 1 109 ? -8.004 -2.906 8.409 1.00 97.75 109 VAL A N 1
ATOM 868 C CA . VAL A 1 109 ? -7.964 -2.655 6.972 1.00 97.75 109 VAL A CA 1
ATOM 869 C C . VAL A 1 109 ? -9.347 -2.310 6.432 1.00 97.75 109 VAL A C 1
ATOM 871 O O . VAL A 1 109 ? -10.358 -2.622 7.057 1.00 97.75 109 VAL A O 1
ATOM 874 N N . VAL A 1 110 ? -9.394 -1.682 5.261 1.00 97.56 110 VAL A N 1
ATOM 875 C CA . VAL A 1 110 ? -10.628 -1.479 4.489 1.00 97.56 110 VAL A CA 1
ATOM 876 C C . VAL A 1 110 ? -10.433 -1.967 3.053 1.00 97.56 110 VAL A C 1
ATOM 878 O O . VAL A 1 110 ? -9.335 -1.844 2.511 1.00 97.56 110 VAL A O 1
ATOM 881 N N . GLU A 1 111 ? -11.482 -2.507 2.422 1.00 97.88 111 GLU A N 1
ATOM 882 C CA . GLU A 1 111 ? -11.437 -2.934 1.008 1.00 97.88 111 GLU A CA 1
ATOM 883 C C . GLU A 1 111 ? -11.049 -1.770 0.087 1.00 97.88 111 GLU A C 1
ATOM 885 O O . GLU A 1 111 ? -11.542 -0.653 0.275 1.00 97.88 111 GLU A O 1
ATOM 890 N N . VAL A 1 112 ? -10.228 -2.054 -0.930 1.00 98.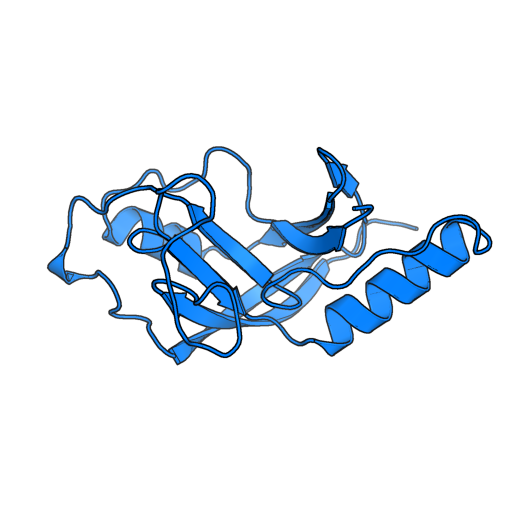38 112 VAL A N 1
ATOM 891 C CA . VAL A 1 112 ? -9.833 -1.117 -1.987 1.00 98.38 112 VAL A CA 1
ATOM 892 C C . VAL A 1 112 ? -10.149 -1.676 -3.372 1.00 98.38 112 VAL A C 1
ATOM 894 O O . VAL A 1 112 ? -9.996 -2.864 -3.633 1.00 98.38 112 VAL A O 1
ATOM 897 N N . ARG A 1 113 ? -10.544 -0.784 -4.282 1.00 98.38 113 ARG A N 1
ATOM 898 C CA . ARG A 1 113 ? -10.708 -1.042 -5.717 1.00 98.38 113 ARG A CA 1
ATOM 899 C C . ARG A 1 113 ? -9.831 -0.081 -6.501 1.00 98.38 113 ARG A C 1
ATOM 901 O O . ARG A 1 113 ? -9.909 1.131 -6.293 1.00 98.38 113 ARG A O 1
ATOM 908 N N . CYS A 1 114 ? -8.994 -0.623 -7.379 1.00 98.50 114 CYS A N 1
ATOM 909 C CA . CYS A 1 114 ? -8.044 0.154 -8.164 1.00 98.50 114 CYS A CA 1
ATOM 910 C C . CYS A 1 114 ? -7.637 -0.617 -9.429 1.00 98.50 114 CYS A C 1
ATOM 912 O O . CYS A 1 114 ? -6.573 -1.226 -9.481 1.00 98.50 114 CYS A O 1
ATOM 914 N N . ASP A 1 115 ? -8.481 -0.607 -10.460 1.00 98.38 115 ASP A N 1
ATOM 915 C CA . ASP A 1 115 ? -8.170 -1.302 -11.718 1.00 98.38 115 ASP A CA 1
ATOM 916 C C . ASP A 1 115 ? -6.838 -0.868 -12.352 1.00 98.38 115 ASP A C 1
ATOM 918 O O . ASP A 1 115 ? -6.079 -1.752 -12.749 1.00 98.38 115 ASP A O 1
ATOM 922 N N . PRO A 1 116 ? -6.456 0.430 -12.368 1.00 98.19 116 PRO A N 1
ATOM 923 C CA . PRO A 1 116 ? -5.186 0.836 -12.969 1.00 98.19 116 PRO A CA 1
ATOM 924 C C . PRO A 1 116 ? -3.956 0.186 -12.324 1.00 98.19 116 PRO A C 1
ATOM 926 O O . PRO A 1 116 ? -2.966 -0.070 -13.011 1.00 98.19 116 PRO A O 1
ATOM 929 N N . ILE A 1 117 ? -3.997 -0.091 -11.014 1.00 98.50 117 ILE A N 1
ATOM 930 C CA . ILE A 1 117 ? -2.870 -0.728 -10.325 1.00 98.50 117 ILE A CA 1
ATOM 931 C C . ILE A 1 117 ? -2.852 -2.245 -10.520 1.00 98.50 117 ILE A C 1
ATOM 933 O O . ILE A 1 117 ? -1.779 -2.844 -10.565 1.00 98.50 117 ILE A O 1
ATOM 937 N N . LEU A 1 118 ? -4.023 -2.859 -10.695 1.00 98.69 118 LEU A N 1
ATOM 938 C CA . LEU A 1 118 ? -4.143 -4.270 -11.060 1.00 98.69 118 LEU A CA 1
ATOM 939 C C . LEU A 1 118 ? -3.667 -4.505 -12.502 1.00 98.69 118 LEU A C 1
ATOM 941 O O . LEU A 1 118 ? -2.891 -5.427 -12.743 1.00 98.69 118 LEU A O 1
ATOM 945 N N . ASP A 1 119 ? -4.016 -3.615 -13.438 1.00 98.62 119 ASP A N 1
ATOM 946 C CA . ASP A 1 119 ? -3.474 -3.620 -14.806 1.00 98.62 119 ASP A CA 1
ATOM 947 C C . ASP A 1 119 ? -1.940 -3.494 -14.791 1.00 98.62 119 ASP A C 1
ATOM 949 O O . ASP A 1 119 ? -1.232 -4.112 -15.587 1.00 98.62 119 ASP A O 1
ATOM 953 N N . TYR A 1 120 ? -1.402 -2.682 -13.877 1.00 98.56 120 TYR A N 1
ATOM 954 C CA . TYR A 1 120 ? 0.040 -2.523 -13.721 1.00 98.56 120 TYR A CA 1
ATOM 955 C C . TYR A 1 120 ? 0.725 -3.799 -13.205 1.00 98.56 120 TYR A C 1
ATOM 957 O O . TYR A 1 120 ? 1.809 -4.131 -13.686 1.00 98.56 120 TYR A O 1
ATOM 965 N N . ARG A 1 121 ? 0.090 -4.561 -12.301 1.00 98.62 121 ARG A N 1
ATOM 966 C CA . ARG A 1 121 ? 0.594 -5.885 -11.884 1.00 98.62 121 ARG A CA 1
ATOM 967 C C . ARG A 1 121 ? 0.731 -6.835 -13.076 1.00 98.62 121 ARG A C 1
ATOM 969 O O . ARG A 1 121 ? 1.772 -7.473 -13.219 1.00 98.62 121 ARG A O 1
ATOM 976 N N . GLU A 1 122 ? -0.252 -6.874 -13.971 1.00 98.56 122 GLU A N 1
ATOM 977 C CA . GLU A 1 122 ? -0.171 -7.700 -15.185 1.00 98.56 122 GLU A CA 1
ATOM 978 C C . GLU A 1 122 ? 0.939 -7.238 -16.134 1.00 98.56 122 GLU A C 1
ATOM 980 O O . GLU A 1 122 ? 1.670 -8.069 -16.672 1.00 98.56 122 GLU A O 1
ATOM 985 N N . LYS A 1 123 ? 1.136 -5.920 -16.295 1.00 98.31 123 LYS A N 1
ATOM 986 C CA . LYS A 1 123 ? 2.257 -5.375 -17.088 1.00 98.31 123 LYS A CA 1
ATOM 987 C C . LYS A 1 123 ? 3.619 -5.815 -16.555 1.00 98.31 123 LYS A C 1
ATOM 989 O O . LYS A 1 123 ? 4.534 -6.036 -17.339 1.00 98.31 123 LYS A O 1
ATOM 994 N N . LEU A 1 124 ? 3.749 -5.975 -15.240 1.00 98.50 124 LEU A N 1
ATOM 995 C CA . LEU A 1 124 ? 4.953 -6.499 -14.587 1.00 98.50 124 LEU A CA 1
ATOM 996 C C . LEU A 1 124 ? 5.122 -8.024 -14.739 1.00 98.50 124 LEU A C 1
ATOM 998 O O . LEU A 1 124 ? 6.149 -8.573 -14.327 1.00 98.50 124 LEU A O 1
ATOM 1002 N N . GLY A 1 125 ? 4.138 -8.706 -15.333 1.00 98.38 125 GLY A N 1
ATOM 1003 C CA . GLY A 1 125 ? 4.081 -10.160 -15.467 1.00 98.38 125 GLY A CA 1
ATOM 1004 C C . GLY A 1 125 ? 3.696 -10.887 -14.176 1.00 98.38 125 GLY A C 1
ATOM 1005 O O . GLY A 1 125 ? 3.983 -12.073 -14.029 1.00 98.38 125 GLY A O 1
ATOM 1006 N N . LEU A 1 126 ? 3.067 -10.183 -13.231 1.00 98.31 126 LEU A N 1
ATOM 1007 C CA . LEU A 1 126 ? 2.510 -10.765 -12.012 1.00 98.31 126 LEU A CA 1
ATOM 1008 C C . LEU A 1 126 ? 1.050 -11.182 -12.233 1.00 98.31 126 LEU A C 1
ATOM 1010 O O . LEU A 1 126 ? 0.389 -10.728 -13.169 1.00 98.31 126 LEU A O 1
ATOM 1014 N N . ALA A 1 127 ? 0.518 -12.015 -11.335 1.00 98.12 127 ALA A N 1
ATOM 1015 C CA . ALA A 1 127 ? -0.919 -12.261 -11.288 1.00 98.12 127 ALA A CA 1
ATOM 1016 C C . ALA A 1 127 ? -1.662 -10.940 -11.034 1.00 98.12 127 ALA A C 1
ATOM 1018 O O . ALA A 1 127 ? -1.279 -10.185 -10.131 1.00 98.12 127 ALA A O 1
ATOM 1019 N N . ARG A 1 128 ? -2.723 -10.686 -11.814 1.00 97.81 128 ARG A N 1
ATOM 1020 C CA . ARG A 1 128 ? -3.546 -9.473 -11.704 1.00 97.81 128 ARG A CA 1
ATOM 1021 C C . ARG A 1 128 ? -3.968 -9.230 -10.263 1.00 97.81 128 ARG A C 1
ATOM 1023 O O . ARG A 1 128 ? -3.613 -8.212 -9.676 1.00 97.81 128 ARG A O 1
ATOM 1030 N N . GLU A 1 129 ? -4.662 -10.209 -9.693 1.00 97.44 129 GLU A N 1
ATOM 1031 C CA . GLU A 1 129 ? -5.089 -10.180 -8.302 1.00 97.44 129 GLU A CA 1
ATOM 1032 C C . GLU A 1 129 ? -3.948 -10.646 -7.384 1.00 97.44 129 GLU A C 1
ATOM 1034 O O . GLU A 1 129 ? -3.381 -11.720 -7.615 1.00 97.44 129 GLU A O 1
ATOM 1039 N N . PRO A 1 130 ? -3.589 -9.869 -6.347 1.00 96.19 130 PRO A N 1
ATOM 1040 C CA . PRO A 1 130 ? -2.696 -10.344 -5.294 1.00 96.19 130 PRO A CA 1
ATOM 1041 C C . PRO A 1 130 ? -3.338 -11.488 -4.490 1.00 96.19 130 PRO A C 1
ATOM 1043 O O . PRO A 1 130 ? -4.558 -11.631 -4.459 1.00 96.19 130 PRO A O 1
ATOM 1046 N N . GLU A 1 131 ? -2.519 -12.272 -3.774 1.00 93.62 131 GLU A N 1
ATOM 1047 C CA . GLU A 1 131 ? -2.991 -13.377 -2.911 1.00 93.62 131 GLU A CA 1
ATOM 1048 C C . GLU A 1 131 ? -4.081 -12.926 -1.923 1.00 93.62 131 GLU A C 1
ATOM 1050 O O . GLU A 1 131 ? -5.052 -13.642 -1.679 1.00 93.62 131 GLU A O 1
ATOM 1055 N N . TRP A 1 132 ? -3.937 -11.713 -1.382 1.00 92.50 132 TRP A N 1
ATOM 1056 C CA . TRP A 1 132 ? -4.968 -11.059 -0.588 1.00 92.50 132 TRP A CA 1
ATOM 1057 C C . TRP A 1 132 ? -5.448 -9.807 -1.328 1.00 92.50 132 TRP A C 1
ATOM 1059 O O . TRP A 1 132 ? -4.595 -8.961 -1.614 1.00 92.50 132 TRP A O 1
ATOM 1069 N N . PRO A 1 133 ? -6.762 -9.662 -1.623 1.00 96.31 133 PRO A N 1
ATOM 1070 C CA . PRO A 1 133 ? -7.285 -8.534 -2.387 1.00 96.31 133 PRO A CA 1
ATOM 1071 C C . PRO A 1 133 ? -6.824 -7.187 -1.845 1.00 96.31 133 PRO A C 1
ATOM 1073 O O . PRO A 1 133 ? -6.557 -7.043 -0.647 1.00 96.31 133 PRO A O 1
ATOM 1076 N N . LEU A 1 134 ? -6.752 -6.191 -2.729 1.00 98.19 134 LEU A N 1
ATOM 1077 C CA . LEU A 1 134 ? -6.299 -4.856 -2.357 1.00 98.19 134 LEU A CA 1
ATOM 1078 C C . LEU A 1 134 ? -7.088 -4.326 -1.156 1.00 98.19 134 LEU A C 1
ATOM 1080 O O . LEU A 1 134 ? -8.320 -4.294 -1.131 1.00 98.19 134 LEU A O 1
ATOM 1084 N N . HIS A 1 135 ? -6.344 -3.883 -0.153 1.00 98.06 135 HIS A N 1
ATOM 1085 C CA . HIS A 1 135 ? -6.883 -3.333 1.076 1.00 98.06 135 HIS A CA 1
ATOM 1086 C C . HIS A 1 135 ? -5.984 -2.198 1.548 1.00 98.06 135 HIS A C 1
ATOM 1088 O O . HIS A 1 135 ? -4.757 -2.249 1.428 1.00 98.06 135 HIS A O 1
ATOM 1094 N N . MET A 1 136 ? -6.604 -1.168 2.107 1.00 98.25 136 MET A N 1
ATOM 1095 C CA . MET A 1 136 ? -5.895 -0.066 2.732 1.00 98.25 136 MET A CA 1
ATOM 1096 C C . MET A 1 136 ? -5.702 -0.389 4.206 1.00 98.25 136 MET A C 1
ATOM 1098 O O . MET A 1 136 ? -6.671 -0.535 4.950 1.00 98.25 136 MET A O 1
ATOM 1102 N N . THR A 1 137 ? -4.449 -0.498 4.632 1.00 97.81 137 THR A N 1
ATOM 1103 C CA . THR A 1 137 ? -4.095 -0.625 6.042 1.00 97.81 137 THR A CA 1
ATOM 1104 C C . THR A 1 137 ? -4.211 0.737 6.707 1.00 97.81 137 THR A C 1
ATOM 1106 O O . THR A 1 137 ? -3.476 1.666 6.377 1.00 97.81 137 THR A O 1
ATOM 1109 N N . ILE A 1 138 ? -5.120 0.839 7.675 1.00 97.19 138 ILE A N 1
ATOM 1110 C CA . ILE A 1 138 ? -5.383 2.074 8.426 1.00 97.19 138 ILE A CA 1
ATOM 1111 C C . ILE A 1 138 ? -4.758 2.046 9.823 1.00 97.19 138 ILE A C 1
ATOM 1113 O O . ILE A 1 138 ? -4.571 3.094 10.442 1.00 97.19 138 ILE A O 1
ATOM 1117 N N . GLY A 1 139 ? -4.439 0.860 10.344 1.00 96.69 139 GLY A N 1
ATOM 1118 C CA . GLY A 1 139 ? -3.928 0.702 11.697 1.00 96.69 139 GLY A CA 1
ATOM 1119 C C . GLY A 1 139 ? -3.598 -0.736 12.061 1.00 96.69 139 GLY A C 1
ATOM 1120 O O . GLY A 1 139 ? -3.840 -1.667 11.295 1.00 96.69 139 GLY A O 1
ATOM 1121 N N . ASN A 1 140 ? -3.039 -0.927 13.250 1.00 95.94 140 ASN A N 1
ATOM 1122 C CA . ASN A 1 140 ? -2.780 -2.251 13.807 1.00 95.94 140 ASN A CA 1
ATOM 1123 C C . ASN A 1 140 ? -2.940 -2.263 15.336 1.00 95.94 140 ASN A C 1
ATOM 1125 O O . ASN A 1 140 ? -2.951 -1.212 15.969 1.00 95.94 140 ASN A O 1
ATOM 1129 N N . LEU A 1 141 ? -3.102 -3.455 15.909 1.00 92.31 141 LEU A N 1
ATOM 1130 C CA . LEU A 1 141 ? -3.288 -3.688 17.347 1.00 92.31 141 LEU A CA 1
ATOM 1131 C C . LEU A 1 141 ? -1.976 -4.020 18.086 1.00 92.31 141 LEU A C 1
ATOM 1133 O O . LEU A 1 141 ? -2.035 -4.397 19.254 1.00 92.31 141 LEU A O 1
ATOM 1137 N N . LYS A 1 142 ? -0.825 -3.966 17.404 1.00 85.50 142 LYS A N 1
ATOM 1138 C CA . LYS A 1 142 ? 0.478 -4.362 17.961 1.00 85.50 142 LYS A CA 1
ATOM 1139 C C . LYS A 1 142 ? 1.133 -3.228 18.723 1.00 85.50 142 LYS A C 1
ATOM 1141 O O . LYS A 1 142 ? 0.988 -2.077 18.264 1.00 85.50 142 LYS A O 1
#

Mean predicted aligned error: 3.35 Å

Sequence (142 aa):
MSKGFFHTTGECIFSPPLGSGGGIVRRDGRTTEWWMILLCDAEIGSYMREMYRRATHGVHKLNEPLWGTHVSVIRDERPSVMEYWMSLEGKEVSLSYSNHIELHAGYAVVEVRCDPILDYREKLGLAREPEWPLHMTIGNLK

Foldseek 3Di:
DDKDKDKFKFFKAQQQAQDPVRAQQDPVRDGSNFWIKGHTDLVVLVVLQVVVCVVVVNPAGFDADRSHWIKTLTGPDQFPQCVCPCVRHGHMFMKMWISDWDDDPFWTKTAIDGQVSLVSCVVSVHHSADPDGIIITSGGRD

Secondary structure (DSSP, 8-state):
----EEEEEEEEEES--SSTT---B-TTS-BSTTEEEEEE-HHHHHHHHHHHHHHTTTS--PBPPTTSSEEEEEES---S-GGGTTTTTT-EEEEEEEEEEEEETTEEEEEEE-HHHHHHHHHTTS-SS-SS--EEEEEE--

Organism: NCBI:txid1123071

pLDDT: mean 94.93, std 5.66, range [60.31, 98.69]